Protein AF-A0A0L6VN12-F1 (afdb_monomer_lite)

Secondary structure (DSSP, 8-state):
---------------------------TTTSEEE-SS-EEETTEEE---EEE--GGGS--GGGHHHHHHHHHHTT--EEE-----PPPP-----

Structure (mmCIF, N/CA/C/O backbone):
data_AF-A0A0L6VN12-F1
#
_entry.id   AF-A0A0L6VN12-F1
#
loop_
_atom_site.group_PDB
_atom_site.id
_atom_site.type_symbol
_atom_site.label_atom_id
_atom_site.label_alt_id
_atom_site.label_comp_id
_atom_site.label_asym_id
_atom_site.label_entity_id
_atom_site.label_seq_id
_atom_site.pdbx_PDB_ins_code
_atom_site.Cartn_x
_atom_site.Cartn_y
_atom_site.Cartn_z
_atom_site.occupancy
_atom_site.B_iso_or_equiv
_atom_site.auth_seq_id
_atom_site.auth_comp_id
_atom_site.auth_asym_id
_atom_site.auth_atom_id
_atom_site.pdbx_PDB_model_num
ATOM 1 N N . MET A 1 1 ? -14.940 -45.409 -24.559 1.00 42.81 1 MET A N 1
ATOM 2 C CA . MET A 1 1 ? -13.779 -46.185 -24.058 1.00 42.81 1 MET A CA 1
ATOM 3 C C . MET A 1 1 ? -12.576 -45.934 -24.949 1.00 42.81 1 MET A C 1
ATOM 5 O O . MET A 1 1 ? -12.661 -46.276 -26.121 1.00 42.81 1 MET A O 1
ATOM 9 N N . LYS A 1 2 ? -11.493 -45.360 -24.405 1.00 39.03 2 LYS A N 1
ATOM 10 C CA . LYS A 1 2 ? -10.088 -45.796 -24.578 1.00 39.03 2 LYS A CA 1
ATOM 11 C C . LYS A 1 2 ? -9.155 -44.753 -23.951 1.00 39.03 2 LYS A C 1
ATOM 13 O O . LYS A 1 2 ? -8.745 -43.777 -24.565 1.00 39.03 2 LYS A O 1
ATOM 18 N N . LEU A 1 3 ? -8.907 -45.007 -22.673 1.00 38.88 3 LEU A N 1
ATOM 19 C CA . LEU A 1 3 ? -7.925 -44.404 -21.785 1.00 38.88 3 LEU A CA 1
ATOM 20 C C . LEU A 1 3 ? -6.511 -44.749 -22.291 1.00 38.88 3 LEU A C 1
ATOM 22 O O . LEU A 1 3 ? -6.273 -45.896 -22.671 1.00 38.88 3 LEU A O 1
ATOM 26 N N . ARG A 1 4 ? -5.573 -43.797 -22.286 1.00 58.12 4 ARG A N 1
ATOM 27 C CA . ARG A 1 4 ? -4.145 -44.074 -22.513 1.00 58.12 4 ARG A CA 1
ATOM 28 C C . ARG A 1 4 ? -3.324 -43.536 -21.346 1.00 58.12 4 ARG A C 1
ATOM 30 O O . ARG A 1 4 ? -3.003 -42.357 -21.289 1.00 58.12 4 ARG A O 1
ATOM 37 N N . PHE A 1 5 ? -3.022 -44.440 -20.420 1.00 45.28 5 PHE A N 1
ATOM 38 C CA . PHE A 1 5 ? -1.939 -44.332 -19.448 1.00 45.28 5 PHE A CA 1
ATOM 39 C C . PHE A 1 5 ? -0.613 -44.671 -20.149 1.00 45.28 5 PHE A C 1
ATOM 41 O O . PHE A 1 5 ? -0.529 -45.720 -20.783 1.00 45.28 5 PHE A O 1
ATOM 48 N N . SER A 1 6 ? 0.414 -43.824 -20.020 1.00 53.34 6 SER A N 1
ATOM 49 C CA . SER A 1 6 ? 1.808 -44.176 -20.349 1.00 53.34 6 SER A CA 1
ATOM 50 C C . SER A 1 6 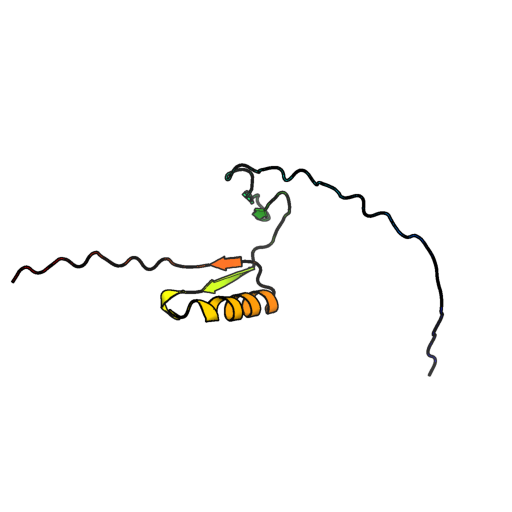? 2.805 -43.353 -19.518 1.00 53.34 6 SER A C 1
ATOM 52 O O . SER A 1 6 ? 3.273 -42.301 -19.927 1.00 53.34 6 SER A O 1
ATOM 54 N N . LEU A 1 7 ? 2.985 -43.787 -18.273 1.00 46.41 7 LEU A N 1
ATOM 55 C CA . LEU A 1 7 ? 4.222 -44.302 -17.670 1.00 46.41 7 LEU A CA 1
ATOM 56 C C . LEU A 1 7 ? 5.630 -43.700 -17.992 1.00 46.41 7 LEU A C 1
ATOM 58 O O . LEU A 1 7 ? 6.084 -43.758 -19.128 1.00 46.41 7 LEU A O 1
ATOM 62 N N . LEU A 1 8 ? 6.328 -43.340 -16.890 1.00 49.16 8 LEU A N 1
ATOM 63 C CA . LEU A 1 8 ? 7.783 -43.334 -16.562 1.00 49.16 8 LEU A CA 1
ATOM 64 C C . LEU A 1 8 ? 8.768 -42.389 -17.324 1.00 49.16 8 LEU A C 1
ATOM 66 O O . LEU A 1 8 ? 8.930 -42.479 -18.530 1.00 49.16 8 LEU A O 1
ATOM 70 N N . THR A 1 9 ? 9.399 -41.403 -16.651 1.00 47.78 9 THR A N 1
ATOM 71 C CA . THR A 1 9 ? 10.724 -41.436 -15.945 1.00 47.78 9 THR A CA 1
ATOM 72 C C . THR A 1 9 ? 11.908 -41.134 -16.877 1.00 47.78 9 THR A C 1
ATOM 74 O O . THR A 1 9 ? 12.318 -41.961 -17.675 1.00 47.78 9 THR A O 1
ATOM 77 N N . THR A 1 10 ? 12.484 -39.932 -16.870 1.00 47.47 10 THR A N 1
ATOM 78 C CA . THR A 1 10 ? 13.642 -39.508 -16.052 1.00 47.47 10 THR A CA 1
ATOM 79 C C . THR A 1 10 ? 14.019 -38.090 -16.505 1.00 47.47 10 THR A C 1
ATOM 81 O O . THR A 1 10 ? 13.822 -37.776 -17.674 1.00 47.47 10 THR A O 1
ATOM 84 N N . LEU A 1 11 ? 14.577 -37.251 -15.625 1.00 49.25 11 LEU A N 1
ATOM 85 C CA . LEU A 1 11 ? 15.905 -36.634 -15.801 1.00 49.25 11 LEU A CA 1
ATOM 86 C C . LEU A 1 11 ? 16.073 -35.428 -14.864 1.00 49.25 11 LEU A C 1
ATOM 88 O O . LEU A 1 11 ? 15.345 -34.446 -14.945 1.00 49.25 11 LEU A O 1
ATOM 92 N N . GLY A 1 12 ? 17.118 -35.491 -14.042 1.00 44.22 12 GLY A N 1
ATOM 93 C CA . GLY A 1 12 ? 17.880 -34.298 -13.695 1.00 44.22 12 GLY A CA 1
ATOM 94 C C . GLY A 1 12 ? 17.388 -33.513 -12.490 1.00 44.22 12 GLY A C 1
ATOM 95 O O . GLY A 1 12 ? 16.724 -32.492 -12.616 1.00 44.22 12 GLY A O 1
ATOM 96 N N . LEU A 1 13 ? 17.866 -33.942 -11.324 1.00 52.38 13 LEU A N 1
ATOM 97 C CA . LEU A 1 13 ? 18.191 -33.088 -10.188 1.00 52.38 13 LEU A CA 1
ATOM 98 C C . LEU A 1 13 ? 18.951 -31.836 -10.678 1.00 52.38 13 LEU A C 1
ATOM 100 O O . LEU A 1 13 ? 20.175 -31.865 -10.820 1.00 52.38 13 LEU A O 1
ATOM 104 N N . LEU A 1 14 ? 18.246 -30.739 -10.964 1.00 53.41 14 LEU A N 1
ATOM 105 C CA . LEU A 1 14 ? 18.903 -29.464 -11.216 1.00 53.41 14 LEU A CA 1
ATOM 106 C C . LEU A 1 14 ? 19.203 -28.825 -9.864 1.00 53.41 14 LEU A C 1
ATOM 108 O O . LEU A 1 14 ? 18.305 -28.391 -9.144 1.00 53.41 14 LEU A O 1
ATOM 112 N N . ARG A 1 15 ? 20.499 -28.849 -9.532 1.00 51.19 15 ARG A N 1
ATOM 113 C CA . ARG A 1 15 ? 21.159 -28.107 -8.456 1.00 51.19 15 ARG A CA 1
ATOM 114 C C . ARG A 1 15 ? 20.380 -26.848 -8.088 1.00 51.19 15 ARG A C 1
ATOM 116 O O . ARG A 1 15 ? 20.178 -25.979 -8.935 1.00 51.19 15 ARG A O 1
ATOM 123 N N . SER A 1 16 ? 20.068 -26.708 -6.801 1.00 49.88 16 SER A N 1
ATOM 124 C CA . SER A 1 16 ? 19.824 -25.409 -6.189 1.00 49.88 16 SER A CA 1
ATOM 125 C C . SER A 1 16 ? 21.086 -24.557 -6.361 1.00 49.88 16 SER A C 1
ATOM 127 O O . SER A 1 16 ? 21.963 -24.513 -5.497 1.00 49.88 16 SER A O 1
ATOM 129 N N . ALA A 1 17 ? 21.214 -23.896 -7.509 1.00 54.47 17 ALA A N 1
ATOM 130 C CA . ALA A 1 17 ? 21.969 -22.669 -7.578 1.00 54.47 17 ALA A CA 1
ATOM 131 C C . ALA A 1 17 ? 21.189 -21.717 -6.682 1.00 54.47 17 ALA A C 1
ATOM 133 O O . ALA A 1 17 ? 20.115 -21.244 -7.051 1.00 54.47 17 ALA A O 1
ATOM 134 N N . GLY A 1 18 ? 21.687 -21.531 -5.459 1.00 54.97 18 GLY A N 1
ATOM 135 C CA . GLY A 1 18 ? 21.317 -20.403 -4.628 1.00 54.97 18 GLY A CA 1
ATOM 136 C C . GLY A 1 18 ? 21.654 -19.155 -5.422 1.00 54.97 18 GLY A C 1
ATOM 137 O O . GLY A 1 18 ? 22.748 -18.608 -5.312 1.00 54.97 18 GLY A O 1
ATOM 138 N N . ALA A 1 19 ? 20.726 -18.752 -6.284 1.00 50.31 19 ALA A N 1
ATOM 139 C CA . ALA A 1 19 ? 20.729 -17.456 -6.891 1.00 50.31 19 ALA A CA 1
ATOM 140 C C . ALA A 1 19 ? 20.452 -16.517 -5.725 1.00 50.31 19 ALA A C 1
ATOM 142 O O . ALA A 1 19 ? 19.308 -16.225 -5.378 1.00 50.31 19 ALA A O 1
ATOM 143 N N . ASN A 1 20 ? 21.533 -16.063 -5.096 1.00 56.38 20 ASN A N 1
ATOM 144 C CA . ASN A 1 20 ? 21.569 -14.740 -4.510 1.00 56.38 20 ASN A CA 1
ATOM 145 C C . ASN A 1 20 ? 21.337 -13.778 -5.682 1.00 56.38 20 ASN A C 1
ATOM 147 O O . ASN A 1 20 ? 22.265 -13.205 -6.249 1.00 56.38 20 ASN A O 1
ATOM 151 N N . LEU A 1 21 ? 20.076 -13.705 -6.120 1.00 54.50 21 LEU A N 1
ATOM 152 C CA . LEU A 1 21 ? 19.561 -12.669 -6.984 1.00 54.50 21 LEU A CA 1
ATOM 153 C C . LEU A 1 21 ? 19.765 -11.418 -6.158 1.00 54.50 21 LEU A C 1
ATOM 155 O O . LEU A 1 21 ? 18.994 -11.159 -5.235 1.00 54.50 21 LEU A O 1
ATOM 159 N N . GLY A 1 22 ? 20.877 -10.728 -6.418 1.00 48.75 22 GLY A N 1
ATOM 160 C CA . GLY A 1 22 ? 21.187 -9.455 -5.802 1.00 48.75 22 GLY A CA 1
ATOM 161 C C . GLY A 1 22 ? 19.931 -8.616 -5.898 1.00 48.75 22 GLY A C 1
ATOM 162 O O . GLY A 1 22 ? 19.520 -8.226 -6.992 1.00 48.75 22 GLY A O 1
ATOM 163 N N . ARG A 1 23 ? 19.258 -8.443 -4.759 1.00 56.84 23 ARG A N 1
ATOM 164 C CA . ARG A 1 23 ? 18.054 -7.641 -4.660 1.00 56.84 23 ARG A CA 1
ATOM 165 C C . ARG A 1 23 ? 18.510 -6.245 -5.030 1.00 56.84 23 ARG A C 1
ATOM 167 O O . ARG A 1 23 ? 19.096 -5.564 -4.194 1.00 56.84 23 ARG A O 1
ATOM 174 N N . LYS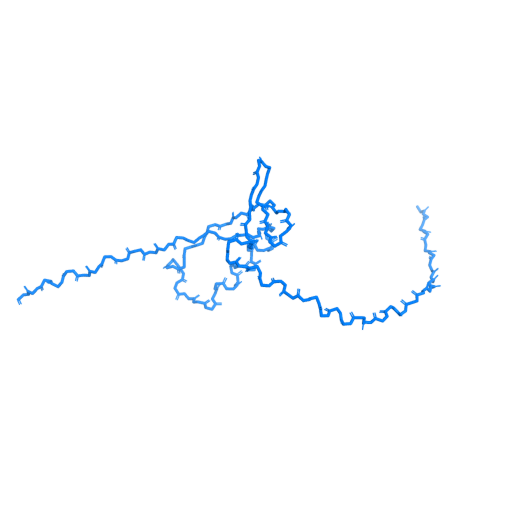 A 1 24 ? 18.314 -5.847 -6.291 1.00 57.88 24 LYS A N 1
ATOM 175 C CA . LYS A 1 24 ? 18.460 -4.452 -6.690 1.00 57.88 24 LYS A CA 1
ATOM 176 C C . LYS A 1 24 ? 17.553 -3.692 -5.738 1.00 57.88 24 LYS A C 1
ATOM 178 O O . LYS A 1 24 ? 16.333 -3.842 -5.788 1.00 57.88 24 LYS A O 1
ATOM 183 N N . THR A 1 25 ? 18.154 -2.959 -4.811 1.00 55.62 25 THR A N 1
ATOM 184 C CA . THR A 1 25 ? 17.466 -1.928 -4.053 1.00 55.62 25 THR A CA 1
ATOM 185 C C . THR A 1 25 ? 17.107 -0.875 -5.078 1.00 55.62 25 THR A C 1
ATOM 187 O O . THR A 1 25 ? 17.896 0.020 -5.363 1.00 55.62 25 THR A O 1
ATOM 190 N N . LEU A 1 26 ? 15.963 -1.079 -5.727 1.00 61.12 26 LEU A N 1
ATOM 191 C CA . LEU A 1 26 ? 15.311 -0.033 -6.479 1.00 61.12 26 LEU A CA 1
ATOM 192 C C . LEU A 1 26 ? 15.056 1.058 -5.441 1.00 61.12 26 LEU A C 1
ATOM 194 O O . LEU A 1 26 ? 14.405 0.818 -4.421 1.00 61.12 26 LEU A O 1
ATOM 198 N N . ASP A 1 27 ? 15.670 2.211 -5.657 1.00 60.47 27 ASP A N 1
ATOM 199 C CA . ASP A 1 27 ? 15.250 3.460 -5.049 1.00 60.47 27 ASP A CA 1
ATOM 200 C C . ASP A 1 27 ? 13.716 3.554 -5.103 1.00 60.47 27 ASP A C 1
ATOM 202 O O . ASP A 1 27 ? 13.075 2.989 -5.994 1.00 60.47 27 ASP A O 1
ATOM 206 N N . ALA A 1 28 ? 13.092 4.219 -4.126 1.00 61.69 28 ALA A N 1
ATOM 207 C CA . ALA A 1 28 ? 11.628 4.275 -4.038 1.00 61.69 28 ALA A CA 1
ATOM 208 C C . ALA A 1 28 ? 10.979 4.759 -5.355 1.00 61.69 28 ALA A C 1
ATOM 210 O O . ALA A 1 28 ? 9.845 4.400 -5.662 1.00 61.69 28 ALA A O 1
ATOM 211 N N . GLN A 1 29 ? 11.731 5.525 -6.146 1.00 64.06 29 GLN A N 1
ATOM 212 C CA . GLN A 1 29 ? 11.382 6.028 -7.466 1.00 64.06 29 GLN A CA 1
ATOM 213 C C . GLN A 1 29 ? 11.589 5.001 -8.597 1.00 64.06 29 GLN A C 1
ATOM 215 O O . GLN A 1 29 ? 10.816 5.001 -9.549 1.00 64.06 29 GLN A O 1
ATOM 220 N N . GLY A 1 30 ? 12.574 4.102 -8.509 1.00 76.19 30 GLY A N 1
ATOM 221 C CA . GLY A 1 30 ? 12.837 3.061 -9.512 1.00 76.19 30 GLY A CA 1
ATOM 222 C C . GLY A 1 30 ? 11.992 1.793 -9.353 1.00 76.19 30 GLY A C 1
ATOM 223 O O . GLY A 1 30 ? 11.944 0.960 -10.259 1.00 76.19 30 GLY A O 1
ATOM 224 N N . ALA A 1 31 ? 11.315 1.620 -8.213 1.00 86.25 31 ALA A N 1
ATOM 225 C CA . ALA A 1 31 ? 10.500 0.436 -7.936 1.00 86.25 31 ALA A CA 1
ATOM 226 C C . ALA A 1 31 ? 9.189 0.397 -8.737 1.00 86.25 31 ALA A C 1
ATOM 228 O O . ALA A 1 31 ? 8.697 -0.690 -9.054 1.00 86.25 31 ALA A O 1
ATOM 229 N N . VAL A 1 32 ? 8.630 1.566 -9.062 1.00 91.88 32 VAL A N 1
ATOM 230 C CA . VAL A 1 32 ? 7.357 1.710 -9.772 1.00 91.88 32 VAL A CA 1
ATOM 231 C C . VAL A 1 32 ? 7.521 2.720 -10.900 1.00 91.88 32 VAL A C 1
ATOM 233 O O . VAL A 1 32 ? 7.897 3.863 -10.677 1.00 91.88 32 VAL A O 1
ATOM 236 N N . SER A 1 33 ? 7.196 2.303 -12.117 1.00 92.88 33 SER A N 1
ATOM 237 C CA . SER A 1 33 ? 7.124 3.162 -13.302 1.00 92.88 33 SER A CA 1
ATOM 238 C C . SER A 1 33 ? 5.845 2.855 -14.081 1.00 92.88 33 SER A C 1
ATOM 240 O O . SER A 1 33 ? 5.077 1.968 -13.708 1.00 92.88 33 SER A O 1
ATOM 242 N N . TRP A 1 34 ? 5.560 3.604 -15.138 1.00 93.94 34 TRP A N 1
ATOM 243 C CA . TRP A 1 34 ? 4.390 3.378 -15.981 1.00 93.94 34 TRP A CA 1
ATOM 244 C C . TRP A 1 34 ? 4.665 3.839 -17.405 1.00 93.94 34 TRP A C 1
ATOM 246 O O . TRP A 1 34 ? 5.547 4.660 -17.658 1.00 93.94 34 TRP A O 1
ATOM 256 N N . ASP A 1 35 ? 3.879 3.321 -18.336 1.00 93.00 35 ASP A N 1
ATOM 257 C CA . ASP A 1 35 ? 3.822 3.822 -19.699 1.00 93.00 35 ASP A CA 1
ATOM 258 C C . ASP A 1 35 ? 2.369 3.931 -20.174 1.00 93.00 35 ASP A C 1
ATOM 260 O O . ASP A 1 35 ? 1.432 3.904 -19.378 1.00 93.00 35 ASP A O 1
ATOM 264 N N . ARG A 1 36 ? 2.164 4.071 -21.487 1.00 95.62 36 ARG A N 1
ATOM 265 C CA . ARG A 1 36 ? 0.826 4.215 -22.079 1.00 95.62 36 ARG A CA 1
ATOM 266 C C . ARG A 1 36 ? -0.064 2.976 -21.928 1.00 95.62 36 ARG A C 1
ATOM 268 O O . ARG A 1 36 ? -1.249 3.068 -22.227 1.00 95.62 36 ARG A O 1
ATOM 275 N N . HIS A 1 37 ? 0.488 1.831 -21.529 1.00 93.69 37 HIS A N 1
ATOM 276 C CA . HIS A 1 37 ? -0.228 0.558 -21.496 1.00 93.69 37 HIS A CA 1
ATOM 277 C C . HIS A 1 37 ? -0.477 0.065 -20.076 1.00 93.69 37 HIS A C 1
ATOM 279 O O . HIS A 1 37 ? -1.543 -0.480 -19.797 1.00 93.69 37 HIS A O 1
ATOM 285 N N . SER A 1 38 ? 0.507 0.199 -19.186 1.00 94.00 38 SER A N 1
ATOM 286 C CA . SER A 1 38 ? 0.423 -0.410 -17.861 1.00 94.00 38 SER A CA 1
ATOM 287 C C . SER A 1 38 ? 1.376 0.217 -16.852 1.00 94.00 38 SER A C 1
ATOM 289 O O . SER A 1 38 ? 2.369 0.853 -17.203 1.00 94.00 38 SER A O 1
ATOM 291 N N . ILE A 1 39 ? 1.130 -0.091 -15.581 1.00 94.88 39 ILE A N 1
ATOM 292 C CA . ILE A 1 39 ? 2.093 0.118 -14.502 1.00 94.88 39 ILE A CA 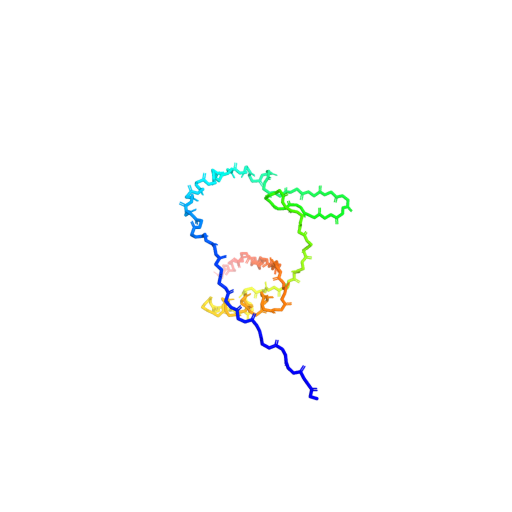1
ATOM 293 C C . ILE A 1 39 ? 3.144 -1.005 -14.549 1.00 94.88 39 ILE A C 1
ATOM 295 O O . ILE A 1 39 ? 2.847 -2.162 -14.865 1.00 94.88 39 ILE A O 1
ATOM 299 N N . VAL A 1 40 ? 4.392 -0.648 -14.264 1.00 94.25 40 VAL A N 1
ATOM 300 C CA . VAL A 1 40 ? 5.552 -1.535 -14.179 1.00 94.25 40 VAL A CA 1
ATOM 301 C C . VAL A 1 40 ? 6.058 -1.512 -12.742 1.00 94.25 40 VAL A C 1
ATOM 303 O O . VAL A 1 40 ? 6.480 -0.469 -12.246 1.00 94.25 40 VAL A O 1
ATOM 306 N N . ILE A 1 41 ? 6.027 -2.661 -12.074 1.00 93.06 41 ILE A N 1
ATOM 307 C CA . ILE A 1 41 ? 6.478 -2.823 -10.688 1.00 93.06 41 ILE A CA 1
ATOM 308 C C . ILE A 1 41 ? 7.670 -3.770 -10.701 1.00 93.06 41 ILE A C 1
ATOM 310 O O . ILE A 1 41 ? 7.582 -4.863 -11.255 1.00 93.06 41 ILE A O 1
ATOM 314 N N . ALA A 1 42 ? 8.793 -3.345 -10.122 1.00 90.88 42 ALA A N 1
ATOM 315 C CA . ALA A 1 42 ? 10.042 -4.109 -10.093 1.00 90.88 42 ALA A CA 1
ATOM 316 C C . ALA A 1 42 ? 10.515 -4.604 -11.482 1.00 90.88 42 ALA A C 1
ATOM 318 O O . ALA A 1 42 ? 11.096 -5.679 -11.607 1.00 90.88 42 ALA A O 1
ATOM 319 N N . GLY A 1 43 ? 10.270 -3.812 -12.533 1.00 90.38 43 GLY A N 1
ATOM 320 C CA . GLY A 1 43 ? 10.630 -4.146 -13.918 1.00 90.38 43 GLY A CA 1
ATOM 321 C C . GLY A 1 43 ? 9.620 -5.033 -14.656 1.00 90.38 43 GLY A C 1
ATOM 322 O O . GLY A 1 43 ? 9.789 -5.272 -15.850 1.00 90.38 43 GLY A O 1
ATOM 323 N N . GLU A 1 44 ? 8.548 -5.477 -13.999 1.00 92.50 44 GLU A N 1
ATOM 324 C CA . GLU A 1 44 ? 7.518 -6.321 -14.602 1.00 92.50 44 GLU A CA 1
ATOM 325 C C . GLU A 1 44 ? 6.219 -5.548 -14.832 1.00 92.50 44 GLU A C 1
ATOM 327 O O . GLU A 1 44 ? 5.7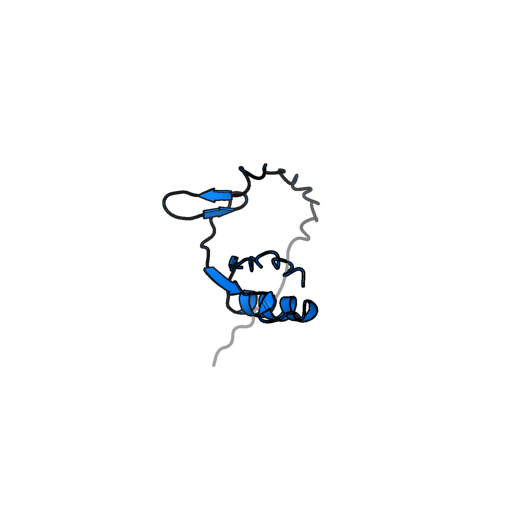26 -4.837 -13.954 1.00 92.50 44 GLU A O 1
ATOM 332 N N . ARG A 1 45 ? 5.622 -5.716 -16.016 1.00 94.56 45 ARG A N 1
ATOM 333 C CA . ARG A 1 45 ? 4.305 -5.146 -16.322 1.00 94.56 45 ARG A CA 1
ATOM 334 C C . ARG A 1 45 ? 3.230 -5.864 -15.523 1.00 94.56 45 ARG A C 1
ATOM 336 O O . ARG A 1 45 ? 3.118 -7.091 -15.580 1.00 94.56 45 ARG A O 1
ATOM 343 N N . ARG A 1 46 ? 2.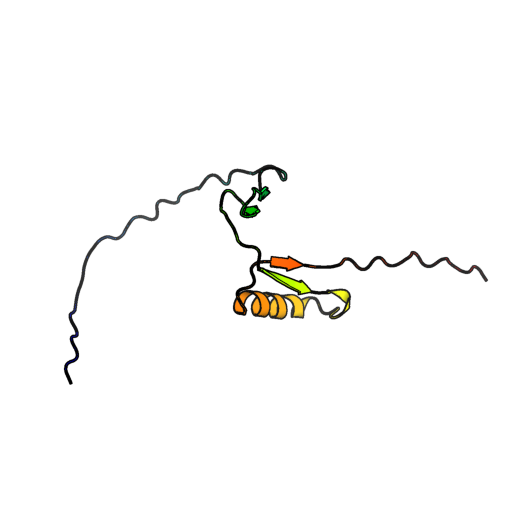415 -5.092 -14.809 1.00 95.19 46 ARG A N 1
ATOM 344 C CA . ARG A 1 46 ? 1.310 -5.600 -13.999 1.00 95.19 46 ARG A CA 1
ATOM 345 C C . ARG A 1 46 ? 0.046 -4.819 -14.332 1.00 95.19 46 ARG A C 1
ATOM 347 O O . ARG A 1 46 ? 0.028 -3.591 -14.299 1.00 95.19 46 ARG A O 1
ATOM 354 N N . PHE A 1 47 ? -1.019 -5.543 -14.657 1.00 94.94 47 PHE A N 1
ATOM 355 C CA . PHE A 1 47 ? -2.352 -4.959 -14.717 1.00 94.94 47 PHE A CA 1
ATOM 356 C C . PHE A 1 47 ? -2.889 -4.845 -13.292 1.00 94.94 47 PHE A C 1
ATOM 358 O O . PHE A 1 47 ? -2.952 -5.850 -12.586 1.00 94.94 47 PHE A O 1
ATOM 365 N N . ILE A 1 48 ? -3.229 -3.637 -12.848 1.00 95.81 48 ILE A N 1
ATOM 366 C CA . ILE A 1 48 ? -3.685 -3.406 -11.476 1.00 95.81 48 ILE A CA 1
ATOM 367 C C . ILE A 1 48 ? -5.179 -3.684 -11.385 1.00 95.81 48 ILE A C 1
ATOM 369 O O . ILE A 1 48 ? -5.986 -2.980 -11.987 1.00 95.81 48 ILE A O 1
ATOM 373 N N . GLN A 1 49 ? -5.536 -4.693 -10.593 1.00 96.56 49 GLN A N 1
ATOM 374 C CA . GLN A 1 49 ? -6.917 -4.990 -10.237 1.00 96.56 49 GLN A CA 1
ATOM 375 C C . GLN A 1 49 ? -7.036 -4.896 -8.719 1.00 96.56 49 GLN A C 1
ATOM 377 O O . GLN A 1 49 ? -6.452 -5.701 -7.985 1.00 96.56 49 GLN A O 1
ATOM 382 N N . SER A 1 50 ? -7.736 -3.856 -8.265 1.00 97.31 50 SER A N 1
ATOM 383 C CA . SER A 1 50 ? -7.745 -3.432 -6.867 1.00 97.31 50 SER A CA 1
ATOM 384 C C . SER A 1 50 ? -9.107 -3.621 -6.203 1.00 97.31 50 SER A C 1
ATOM 386 O O . SER A 1 50 ? -10.139 -3.522 -6.865 1.00 97.31 50 SER A O 1
ATOM 388 N N . GLY A 1 51 ? -9.100 -3.857 -4.891 1.00 96.94 51 GLY A N 1
ATOM 389 C CA . GLY A 1 51 ? -10.280 -3.783 -4.024 1.00 96.94 51 GLY A CA 1
ATOM 390 C C . GLY A 1 51 ? -10.154 -2.647 -3.008 1.00 96.94 51 GLY A C 1
ATOM 391 O O . GLY A 1 51 ? -9.049 -2.295 -2.608 1.00 96.94 51 GLY A O 1
ATOM 392 N N . GLU A 1 52 ? -11.273 -2.079 -2.565 1.00 96.50 52 GLU A N 1
ATOM 393 C CA . GLU A 1 52 ? -11.290 -1.000 -1.568 1.00 96.50 52 GLU A CA 1
ATOM 394 C C . GLU A 1 52 ? -11.487 -1.571 -0.155 1.00 96.50 52 GLU A C 1
ATOM 396 O O . GLU A 1 52 ? -12.423 -2.338 0.088 1.00 96.50 52 GLU A O 1
ATOM 401 N N . PHE A 1 53 ? -10.630 -1.185 0.792 1.00 96.00 53 PHE A N 1
ATOM 402 C CA . PHE A 1 53 ? -10.719 -1.608 2.188 1.00 96.00 53 PHE A CA 1
ATOM 403 C C . PHE A 1 53 ? -10.523 -0.426 3.141 1.00 96.00 53 PHE A C 1
ATOM 405 O O . PHE A 1 53 ? -9.538 0.299 3.069 1.00 96.00 53 PHE A O 1
ATOM 412 N N . HIS A 1 54 ? -11.461 -0.240 4.074 1.00 94.56 54 HIS A N 1
ATOM 413 C CA . HIS A 1 54 ? -11.435 0.848 5.058 1.00 94.56 54 HIS A CA 1
ATOM 414 C C . HIS A 1 54 ? -11.181 0.291 6.472 1.00 94.56 54 HIS A C 1
ATOM 416 O O . HIS A 1 54 ? -12.139 -0.133 7.131 1.00 94.56 54 HIS A O 1
ATOM 422 N N . PRO A 1 55 ? -9.943 0.335 6.998 1.00 93.25 55 PRO A N 1
ATOM 423 C CA . PRO A 1 55 ? -9.589 -0.308 8.266 1.00 93.25 55 PRO A CA 1
ATOM 424 C C . PRO A 1 55 ? -10.418 0.146 9.479 1.00 93.25 55 PRO A C 1
ATOM 426 O O . PRO A 1 55 ? -10.735 -0.655 10.351 1.00 93.25 55 PRO A O 1
ATOM 429 N N . TRP A 1 56 ? -10.858 1.409 9.537 1.00 90.62 56 TRP A N 1
ATOM 430 C CA . TRP A 1 56 ? -11.702 1.900 10.644 1.00 90.62 56 TRP A CA 1
ATOM 431 C C . TRP A 1 56 ? -13.115 1.318 10.659 1.00 90.62 56 TRP A C 1
ATOM 433 O O . TRP A 1 56 ? -13.800 1.456 11.670 1.00 90.62 56 TRP A O 1
ATOM 443 N N . ARG A 1 57 ? -13.590 0.728 9.553 1.00 92.88 57 ARG A N 1
ATOM 444 C CA . ARG A 1 57 ? -14.888 0.034 9.524 1.00 92.88 57 ARG A CA 1
ATOM 445 C C . ARG A 1 57 ? -14.795 -1.360 10.146 1.00 92.88 57 ARG A C 1
ATOM 447 O O . ARG A 1 57 ? -15.824 -1.914 10.511 1.00 92.88 57 ARG A O 1
ATOM 454 N N . LEU A 1 58 ? -13.580 -1.889 10.305 1.00 94.00 58 LEU A N 1
ATOM 455 C CA . LEU A 1 58 ? -13.304 -3.136 11.007 1.00 94.00 58 LEU A CA 1
ATOM 456 C C . LEU A 1 58 ? -12.085 -2.952 11.926 1.00 94.00 58 LEU A C 1
ATOM 458 O O . LEU A 1 58 ? -10.986 -3.374 11.570 1.00 94.00 58 LEU A O 1
ATOM 462 N N . PRO A 1 59 ? -12.241 -2.350 13.119 1.00 93.00 59 PRO A N 1
ATOM 463 C CA . PRO A 1 59 ? -11.125 -2.016 14.013 1.00 93.00 59 PRO A CA 1
ATOM 464 C C . PRO A 1 59 ? -10.477 -3.237 14.703 1.00 93.00 59 PRO A C 1
ATOM 466 O O . PRO A 1 59 ? -9.817 -3.097 15.729 1.00 93.00 59 PRO A O 1
ATOM 469 N N . VAL A 1 60 ? -10.649 -4.442 14.152 1.00 95.44 60 VAL A N 1
ATOM 470 C CA . VAL A 1 60 ? -10.081 -5.693 14.659 1.00 95.44 60 VAL A CA 1
ATOM 471 C C . VAL A 1 60 ? -8.971 -6.150 13.715 1.00 95.44 60 VAL A C 1
ATOM 473 O O . VAL A 1 60 ? -9.222 -6.829 12.721 1.00 95.44 60 VAL A O 1
ATOM 476 N N . VAL A 1 61 ? -7.734 -5.764 14.035 1.00 94.94 61 VAL A N 1
ATOM 477 C CA . VAL A 1 61 ? -6.550 -5.952 13.172 1.00 94.94 61 VAL A CA 1
ATOM 478 C C . VAL A 1 61 ? -6.310 -7.419 12.806 1.00 94.94 61 VAL A C 1
ATOM 480 O O . VAL A 1 61 ? -5.933 -7.717 11.676 1.00 94.94 61 VAL A O 1
ATOM 483 N N . SER A 1 62 ? -6.587 -8.352 13.722 1.00 96.06 62 SER A N 1
ATOM 484 C CA . SER A 1 62 ? -6.423 -9.790 13.472 1.00 96.06 62 SER A CA 1
ATOM 485 C C . SER A 1 62 ? -7.296 -10.319 12.327 1.00 96.06 62 SER A C 1
ATOM 487 O O . SER A 1 62 ? -6.938 -11.317 11.710 1.00 96.06 62 SER A O 1
ATOM 489 N N . GLN A 1 63 ? -8.407 -9.646 12.005 1.00 95.50 63 GLN A N 1
ATOM 490 C CA . GLN A 1 63 ? -9.309 -10.042 10.919 1.00 95.50 63 GLN A CA 1
ATOM 491 C C . GLN A 1 63 ? -8.894 -9.487 9.548 1.00 95.50 63 GLN A C 1
ATOM 493 O O . GLN A 1 63 ? -9.422 -9.917 8.527 1.00 95.50 63 GLN A O 1
ATOM 498 N N . TRP A 1 64 ? -7.949 -8.546 9.477 1.00 95.94 64 TRP A N 1
ATOM 499 C CA . TRP A 1 64 ? -7.572 -7.935 8.196 1.00 95.94 64 TRP A CA 1
ATOM 500 C C . TRP A 1 64 ? -6.907 -8.941 7.259 1.00 95.94 64 TRP A C 1
ATOM 502 O O . TRP A 1 64 ? -7.161 -8.920 6.058 1.00 95.94 64 TRP A O 1
ATOM 512 N N . THR A 1 65 ? -6.114 -9.865 7.805 1.00 96.12 65 THR A N 1
ATOM 513 C CA . THR A 1 65 ? -5.463 -10.925 7.027 1.00 96.12 65 THR A CA 1
ATOM 514 C C . THR A 1 65 ? -6.476 -11.802 6.292 1.00 96.12 65 THR A C 1
ATOM 516 O O . THR A 1 65 ? -6.264 -12.101 5.121 1.00 96.12 65 THR A O 1
ATOM 519 N N . ASP A 1 66 ? -7.595 -12.157 6.931 1.00 97.06 66 ASP A N 1
ATOM 520 C CA . ASP A 1 66 ? -8.676 -12.934 6.303 1.00 97.06 66 ASP A CA 1
ATOM 521 C C . ASP A 1 66 ? -9.287 -12.185 5.102 1.00 97.06 66 ASP A C 1
ATOM 523 O O . ASP A 1 66 ? -9.506 -12.758 4.035 1.00 97.06 66 ASP A O 1
ATOM 527 N N . ILE A 1 67 ? -9.480 -10.870 5.219 1.00 96.25 67 ILE A N 1
ATOM 528 C CA . ILE A 1 67 ? -9.994 -10.036 4.121 1.00 96.25 67 ILE A CA 1
ATOM 529 C C . ILE A 1 67 ? -8.986 -9.947 2.972 1.00 96.25 67 ILE A C 1
ATOM 531 O O . ILE A 1 67 ? -9.358 -10.130 1.812 1.00 96.25 67 ILE A O 1
ATOM 535 N N . LEU A 1 68 ? -7.706 -9.718 3.272 1.00 96.25 68 LEU A N 1
ATOM 536 C CA . LEU A 1 68 ? -6.659 -9.653 2.248 1.00 96.25 68 LEU A CA 1
ATOM 537 C C . LEU A 1 68 ? -6.487 -10.995 1.522 1.00 96.25 68 LEU A C 1
ATOM 539 O O . LEU A 1 68 ? -6.284 -11.020 0.308 1.00 96.25 68 LEU A O 1
ATOM 543 N N . GLN A 1 69 ? -6.641 -12.114 2.234 1.00 97.69 69 GLN A N 1
ATOM 544 C CA . GLN A 1 69 ? -6.666 -13.446 1.629 1.00 97.69 69 GLN A CA 1
ATOM 545 C C . GLN A 1 69 ? -7.864 -13.621 0.692 1.00 97.69 69 GLN A C 1
ATOM 547 O O . GLN A 1 69 ? -7.694 -14.126 -0.415 1.00 97.69 69 GLN A O 1
ATOM 552 N N . LYS A 1 70 ? -9.057 -13.146 1.074 1.00 97.50 70 LYS A N 1
ATOM 553 C CA . LYS A 1 70 ? -10.245 -13.158 0.200 1.00 97.50 70 LYS A CA 1
ATOM 554 C C . LYS A 1 70 ? -10.056 -12.302 -1.052 1.00 97.50 70 LYS A C 1
ATOM 556 O O . LYS A 1 70 ? -10.477 -12.709 -2.130 1.00 97.50 70 LYS A O 1
ATOM 561 N N . PHE A 1 71 ? -9.389 -11.153 -0.941 1.00 97.94 71 PHE A N 1
ATOM 562 C CA . PHE A 1 71 ? -9.067 -10.309 -2.097 1.00 97.94 71 PHE A CA 1
ATOM 563 C C . PHE A 1 71 ? -8.106 -11.025 -3.050 1.00 97.94 71 PHE A C 1
ATOM 565 O O . PHE A 1 71 ? -8.356 -11.073 -4.253 1.00 97.94 71 PHE A O 1
ATOM 572 N N . SER A 1 72 ? -7.055 -11.646 -2.508 1.00 96.75 72 SER A N 1
ATOM 573 C CA . SER A 1 72 ? -6.119 -12.448 -3.299 1.00 96.75 72 SER A CA 1
ATOM 574 C C . SER A 1 72 ? -6.809 -13.644 -3.968 1.00 96.75 72 SER A C 1
ATOM 576 O O . SER A 1 72 ? -6.598 -13.880 -5.156 1.00 96.75 72 SER A O 1
ATOM 578 N N . ALA A 1 73 ? -7.695 -14.349 -3.254 1.00 98.06 73 ALA A N 1
ATOM 579 C CA . AL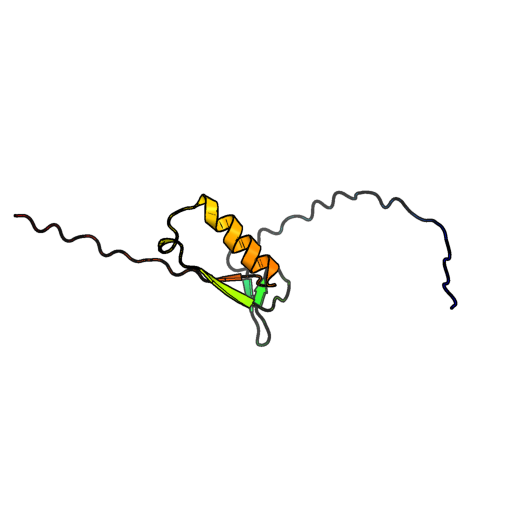A A 1 73 ? -8.480 -15.460 -3.798 1.00 98.06 73 ALA A CA 1
ATOM 580 C C . ALA A 1 73 ? -9.457 -15.021 -4.905 1.00 98.06 73 ALA A C 1
ATOM 582 O O . ALA A 1 73 ? -9.734 -15.793 -5.819 1.00 98.06 73 ALA A O 1
ATOM 583 N N . ALA A 1 74 ? -9.939 -13.775 -4.861 1.00 97.44 74 ALA A N 1
ATOM 584 C CA . ALA A 1 74 ? -10.742 -13.166 -5.920 1.00 97.44 74 ALA A CA 1
ATOM 585 C C . ALA A 1 74 ? -9.914 -12.716 -7.145 1.00 97.44 74 ALA A C 1
ATOM 587 O O . ALA A 1 74 ? -10.472 -12.164 -8.093 1.00 97.44 74 ALA A O 1
ATOM 588 N N . GLY A 1 75 ? -8.593 -12.931 -7.141 1.00 97.00 75 GLY A N 1
ATOM 589 C CA . GLY A 1 75 ? -7.689 -12.546 -8.227 1.00 97.00 75 GLY A CA 1
ATOM 590 C C . GLY A 1 75 ? -7.238 -11.083 -8.187 1.00 97.00 75 GLY A C 1
ATOM 591 O O . GLY A 1 75 ? -6.621 -10.609 -9.140 1.00 97.00 75 GLY A O 1
ATOM 592 N N . LEU A 1 76 ? -7.522 -10.359 -7.099 1.00 97.88 76 LEU A N 1
ATOM 593 C CA . LEU A 1 76 ? -7.027 -8.997 -6.909 1.00 97.88 76 LEU A CA 1
ATOM 594 C C . LEU A 1 76 ? -5.547 -9.031 -6.523 1.00 97.88 76 LEU A C 1
ATOM 596 O O . LEU A 1 76 ? -5.099 -9.901 -5.776 1.00 97.88 76 LEU A O 1
ATOM 600 N N . ASN A 1 77 ? -4.791 -8.051 -7.009 1.00 96.12 77 ASN A N 1
ATOM 601 C CA . ASN A 1 77 ? -3.365 -7.912 -6.703 1.00 96.12 77 ASN A CA 1
ATOM 602 C C . ASN A 1 77 ? -3.035 -6.653 -5.899 1.00 96.12 77 ASN A C 1
ATOM 604 O O . ASN A 1 77 ? -1.904 -6.499 -5.445 1.00 96.12 77 ASN A O 1
ATOM 608 N N . THR A 1 78 ? -4.009 -5.761 -5.726 1.00 97.00 78 THR A N 1
ATOM 609 C CA . THR A 1 78 ? -3.819 -4.468 -5.071 1.00 97.00 78 THR A CA 1
ATOM 610 C C . THR A 1 78 ? -5.000 -4.163 -4.154 1.00 97.00 78 THR A C 1
ATOM 612 O O . THR A 1 78 ? -6.105 -4.675 -4.347 1.00 97.00 78 THR A O 1
ATOM 615 N N . VAL A 1 79 ? -4.761 -3.339 -3.134 1.00 97.31 79 VAL A N 1
ATOM 616 C CA . VAL A 1 79 ? -5.795 -2.832 -2.230 1.00 97.31 79 VAL A CA 1
ATOM 617 C C . VAL A 1 79 ? -5.671 -1.320 -2.135 1.00 97.31 79 VAL A C 1
ATOM 619 O O . VAL A 1 79 ? -4.575 -0.798 -1.941 1.00 97.31 79 VAL A O 1
ATOM 622 N N . SER A 1 80 ? -6.795 -0.627 -2.266 1.00 96.75 80 SER A N 1
ATOM 623 C CA . SER A 1 80 ? -6.921 0.800 -1.997 1.00 96.75 80 SER A CA 1
ATOM 624 C C . SER A 1 80 ? -7.440 0.999 -0.575 1.00 96.75 80 SER A C 1
ATOM 626 O O . SER A 1 80 ? -8.336 0.285 -0.120 1.00 96.75 80 SER A O 1
ATOM 628 N N . ILE A 1 81 ? -6.801 1.919 0.146 1.00 94.94 81 ILE A N 1
ATOM 629 C CA . ILE A 1 81 ? -7.084 2.208 1.548 1.00 94.94 81 ILE A CA 1
ATOM 630 C C . ILE A 1 81 ? -7.181 3.717 1.698 1.00 94.94 81 ILE A C 1
ATOM 632 O O . ILE A 1 81 ? -6.182 4.430 1.588 1.00 94.94 81 ILE A O 1
ATOM 636 N N . TYR A 1 82 ? -8.370 4.216 2.016 1.00 91.56 82 TYR A N 1
ATOM 637 C CA . TYR A 1 82 ? -8.486 5.581 2.513 1.00 91.56 82 TYR A CA 1
ATOM 638 C C . TYR A 1 82 ? -7.806 5.717 3.882 1.00 91.56 82 TYR A C 1
ATOM 640 O O . TYR A 1 82 ? -7.751 4.774 4.663 1.00 91.56 82 TYR A O 1
ATOM 648 N N . GLY A 1 83 ? -7.332 6.919 4.209 1.00 87.31 83 GLY A N 1
ATOM 649 C CA . GLY A 1 83 ? -6.927 7.295 5.563 1.00 87.31 83 GLY A CA 1
ATOM 650 C C . GLY A 1 83 ? -8.022 8.131 6.218 1.00 87.31 83 GLY A C 1
ATOM 651 O O . GLY A 1 83 ? -8.418 9.163 5.677 1.00 87.31 83 GLY A O 1
ATOM 652 N N . LYS A 1 84 ? -8.533 7.721 7.384 1.00 80.00 84 LYS A N 1
ATOM 653 C CA . LYS A 1 84 ? -9.494 8.545 8.129 1.00 80.00 84 LYS A CA 1
ATOM 654 C C . LYS A 1 84 ? -8.755 9.711 8.783 1.00 80.00 84 LYS A C 1
ATOM 656 O O . LYS A 1 84 ? -8.099 9.532 9.805 1.00 80.00 84 LYS A O 1
ATOM 661 N N . LEU A 1 85 ? -8.920 10.912 8.233 1.00 81.25 85 LEU A N 1
ATOM 662 C CA . LEU A 1 85 ? -8.480 12.142 8.882 1.00 81.25 85 LEU A CA 1
ATOM 663 C C . LEU A 1 85 ? -9.475 12.519 9.988 1.00 81.25 85 LEU A C 1
ATOM 665 O O . LEU A 1 85 ? -10.566 13.024 9.726 1.00 81.25 85 LEU A O 1
ATOM 669 N N . SER A 1 86 ? -9.117 12.268 11.243 1.00 75.75 86 SER A N 1
ATOM 670 C CA . SER A 1 86 ? -9.838 12.826 12.388 1.00 75.75 86 SER A CA 1
ATOM 671 C C . SER A 1 86 ? -9.382 14.263 12.628 1.00 75.75 86 SER A C 1
ATOM 673 O O . SER A 1 86 ? -8.192 14.503 12.829 1.00 75.75 86 SER A O 1
ATOM 675 N N . ARG A 1 87 ? -10.316 15.227 12.641 1.00 77.06 87 ARG A N 1
ATOM 676 C CA . ARG A 1 87 ? -10.004 16.582 13.120 1.00 77.06 87 ARG A CA 1
ATOM 677 C C . ARG A 1 87 ? -9.547 16.505 14.582 1.00 77.06 87 ARG A C 1
ATOM 679 O O . ARG A 1 87 ? -10.195 15.797 15.357 1.00 77.06 87 ARG A O 1
ATOM 686 N N . PRO A 1 88 ? -8.510 17.261 14.984 1.00 70.69 88 PRO A N 1
ATOM 687 C CA . PRO A 1 88 ? -8.212 17.448 16.396 1.00 70.69 88 PRO A CA 1
ATOM 688 C C . PRO A 1 88 ? -9.459 18.019 17.075 1.00 70.69 88 PRO A C 1
ATOM 690 O O . PRO A 1 88 ? -10.034 19.000 16.590 1.00 70.69 88 PRO A O 1
ATOM 693 N N . ALA A 1 89 ? -9.905 17.392 18.163 1.00 68.38 89 ALA A N 1
ATOM 694 C CA . ALA A 1 89 ? -10.996 17.931 18.958 1.00 68.38 89 ALA A CA 1
ATOM 695 C C . ALA A 1 89 ? -10.577 19.318 19.464 1.00 68.38 89 ALA A C 1
ATOM 697 O O . ALA A 1 89 ? -9.576 19.457 20.166 1.00 68.38 89 ALA A O 1
ATOM 698 N N . HIS A 1 90 ? -11.323 20.357 19.085 1.00 62.22 90 HIS A N 1
ATOM 699 C CA . HIS A 1 90 ? -11.184 21.653 19.731 1.00 62.22 90 HIS A CA 1
ATOM 700 C C . HIS A 1 90 ? -11.711 21.475 21.155 1.00 62.22 90 HIS A C 1
ATOM 702 O O . HIS A 1 90 ? -12.906 21.248 21.346 1.00 62.22 90 HIS A O 1
ATOM 708 N N . SER A 1 91 ? -10.807 21.497 22.136 1.00 58.94 91 SER A N 1
ATOM 709 C CA . SER A 1 91 ? -11.171 21.535 23.548 1.00 58.94 91 SER A CA 1
ATOM 710 C C . SER A 1 91 ? -12.064 22.755 23.759 1.00 58.94 91 SER A C 1
ATOM 712 O O . SER A 1 91 ? -11.593 23.893 23.723 1.00 58.94 91 SER A O 1
ATOM 714 N N . LYS A 1 92 ? -13.372 22.531 23.923 1.00 58.53 92 LYS A N 1
ATOM 715 C CA . LYS A 1 92 ? -14.234 23.541 24.526 1.00 58.53 92 LYS A CA 1
ATOM 716 C C . LYS A 1 92 ? -13.814 23.597 25.990 1.00 58.53 92 LYS A C 1
ATOM 718 O O . LYS A 1 92 ? -14.237 22.758 26.779 1.00 58.53 92 LYS A O 1
ATOM 723 N N . LYS A 1 93 ? -12.920 24.532 26.316 1.00 53.25 93 LYS A N 1
ATOM 724 C CA . LYS A 1 93 ? -12.718 24.979 27.694 1.00 53.25 93 LYS A CA 1
ATOM 725 C C . LYS A 1 93 ? -14.075 25.507 28.171 1.00 53.25 93 LYS A C 1
ATOM 727 O O . LYS A 1 93 ? -14.547 26.514 27.646 1.00 53.25 93 LYS A O 1
ATOM 732 N N . LEU A 1 94 ? -14.724 24.735 29.041 1.00 55.38 94 LEU A N 1
ATOM 733 C CA . LEU A 1 94 ? -15.714 25.244 29.986 1.00 55.38 94 LEU A CA 1
ATOM 734 C C . LEU A 1 94 ? -14.976 26.015 31.082 1.00 55.38 94 LEU A C 1
ATOM 736 O O . LEU A 1 94 ? -13.822 25.618 31.380 1.00 55.38 94 LEU A O 1
#

pLDDT: mean 78.16, std 20.23, range [38.88, 98.06]

Sequence (94 aa):
MKLRFSLLTTLGLLRSAGANLGRKTLDAQGAVSWDRHSIVIAGERRFIQSGEFHPWRLPVVSQWTDILQKFSAAGLNTVSIYGKLSRPAHSKKL

Radius of gyration: 24.1 Å; chains: 1; bounding box: 38×71×55 Å

Foldseek 3Di:
DDDDDDDDDDDDPDDPPVPPVVPPPQDPVRQWDDDPPAIAGNNHGDDADEEEDECVVPVPVVCVVVVVVVCVVVVGDYYDYDDDDDDDDPPPDD

Organism: NCBI:txid27349

InterPro domains:
  IPR017853 Glycoside hydrolase superfamily [SSF51445] (31-82)
  IPR031330 Glycoside hydrolase 35, catalytic domain [PF01301] (38-82)